Protein AF-A0A959T024-F1 (afdb_monomer_lite)

Radius of gyration: 17.6 Å; chains: 1; bounding box: 43×26×44 Å

Structure (mmCIF, N/CA/C/O backbone):
data_AF-A0A959T024-F1
#
_entry.id   AF-A0A959T024-F1
#
loop_
_atom_site.group_PDB
_atom_site.id
_atom_site.type_symbol
_atom_site.label_atom_id
_atom_site.label_alt_id
_atom_site.label_comp_id
_atom_site.label_asym_id
_atom_site.label_entity_id
_atom_site.label_seq_id
_atom_site.pdbx_PDB_ins_code
_atom_site.Cartn_x
_atom_site.Cartn_y
_atom_site.Cartn_z
_atom_site.occupancy
_atom_site.B_iso_or_equiv
_atom_site.auth_seq_id
_atom_site.auth_comp_id
_atom_site.auth_asym_id
_atom_site.auth_atom_id
_atom_site.pdbx_PDB_model_num
ATOM 1 N N . GLY A 1 1 ? 24.043 -8.367 4.352 1.00 69.12 1 GLY A N 1
ATOM 2 C CA . GLY A 1 1 ? 24.142 -7.526 3.148 1.00 69.12 1 GLY A CA 1
ATOM 3 C C . GLY A 1 1 ? 24.359 -6.109 3.605 1.00 69.12 1 GLY A C 1
ATOM 4 O O . GLY A 1 1 ? 23.562 -5.634 4.400 1.00 69.12 1 GLY A O 1
ATOM 5 N N . GLU A 1 2 ? 25.454 -5.485 3.190 1.00 83.25 2 GLU A N 1
ATOM 6 C CA . GLU A 1 2 ? 25.765 -4.099 3.548 1.00 83.25 2 GLU A CA 1
ATOM 7 C C . GLU A 1 2 ? 25.127 -3.134 2.548 1.00 83.25 2 GLU A C 1
ATOM 9 O O . GLU A 1 2 ? 25.026 -3.431 1.353 1.00 83.25 2 GLU A O 1
ATOM 14 N N . VAL A 1 3 ? 24.680 -1.978 3.037 1.00 84.75 3 VAL A N 1
ATOM 15 C CA . VAL A 1 3 ? 24.155 -0.915 2.178 1.00 84.75 3 VAL A CA 1
ATOM 16 C C . VAL A 1 3 ? 25.327 -0.288 1.428 1.00 84.75 3 VAL A C 1
ATOM 18 O O . VAL A 1 3 ? 26.236 0.259 2.045 1.00 84.75 3 VAL A O 1
ATOM 21 N N . ARG A 1 4 ? 25.306 -0.350 0.094 1.00 84.06 4 ARG A N 1
ATOM 22 C CA . ARG A 1 4 ? 26.292 0.339 -0.748 1.00 84.06 4 ARG A CA 1
ATOM 23 C C . ARG A 1 4 ? 25.922 1.813 -0.893 1.00 84.06 4 ARG A C 1
ATOM 25 O O . ARG A 1 4 ? 24.747 2.149 -1.072 1.00 84.06 4 ARG A O 1
ATOM 32 N N . THR A 1 5 ? 26.920 2.688 -0.829 1.00 87.62 5 THR A N 1
ATOM 33 C CA . THR A 1 5 ? 26.755 4.105 -1.154 1.00 87.62 5 THR A CA 1
ATOM 34 C C . THR A 1 5 ? 26.355 4.257 -2.622 1.00 87.62 5 THR A C 1
ATOM 36 O O . THR A 1 5 ? 26.781 3.494 -3.484 1.00 87.62 5 THR A O 1
ATOM 39 N N . ARG A 1 6 ? 25.477 5.222 -2.895 1.00 87.94 6 ARG A N 1
ATOM 40 C CA . ARG A 1 6 ? 25.053 5.598 -4.248 1.00 87.94 6 ARG A CA 1
ATOM 41 C C . ARG A 1 6 ? 25.707 6.944 -4.571 1.00 87.94 6 ARG A C 1
ATOM 43 O O . ARG A 1 6 ? 25.621 7.821 -3.708 1.00 87.94 6 ARG A O 1
ATOM 50 N N . PRO A 1 7 ? 26.306 7.147 -5.760 1.00 86.12 7 PRO A N 1
ATOM 51 C CA . PRO A 1 7 ? 26.431 6.221 -6.903 1.00 86.12 7 PRO A CA 1
ATOM 52 C C . PRO A 1 7 ? 27.519 5.123 -6.741 1.00 86.12 7 PRO A C 1
ATOM 54 O O . PRO A 1 7 ? 28.393 5.284 -5.890 1.00 86.12 7 PRO A O 1
ATOM 57 N N . PRO A 1 8 ? 27.493 4.043 -7.566 1.00 90.06 8 PRO A N 1
ATOM 58 C CA . PRO A 1 8 ? 26.551 3.792 -8.668 1.00 90.06 8 PRO A CA 1
ATOM 59 C C . PRO A 1 8 ? 25.160 3.356 -8.186 1.00 90.06 8 PRO A C 1
ATOM 61 O O . PRO A 1 8 ? 24.999 2.751 -7.126 1.00 90.06 8 PRO A O 1
ATOM 64 N N . TYR A 1 9 ? 24.124 3.690 -8.962 1.00 93.12 9 TYR A N 1
ATOM 65 C CA . TYR A 1 9 ? 22.775 3.175 -8.704 1.00 93.12 9 TYR A CA 1
ATOM 66 C C . TYR A 1 9 ? 22.667 1.716 -9.180 1.00 93.12 9 TYR A C 1
ATOM 68 O O . TYR A 1 9 ? 23.314 1.360 -10.166 1.00 93.12 9 TYR A O 1
ATOM 76 N N . PRO A 1 10 ? 21.810 0.873 -8.565 1.00 92.94 10 PRO A N 1
ATOM 77 C CA . PRO A 1 10 ? 21.652 -0.527 -8.977 1.00 92.94 10 PRO A CA 1
ATOM 78 C C . PRO A 1 10 ? 21.296 -0.709 -10.458 1.00 92.94 10 PRO A C 1
ATOM 80 O O . PRO A 1 10 ? 21.685 -1.700 -11.070 1.00 92.94 10 PRO A O 1
ATOM 83 N N . THR A 1 11 ? 20.600 0.267 -11.049 1.00 94.75 11 THR A N 1
ATOM 84 C CA . THR A 1 11 ? 20.244 0.291 -12.474 1.00 94.75 11 THR A CA 1
ATOM 85 C C . THR A 1 11 ? 21.454 0.401 -13.401 1.00 94.75 11 THR A C 1
ATOM 87 O O . THR A 1 11 ? 21.345 0.037 -14.565 1.00 94.75 11 THR A O 1
ATOM 90 N N . GLN A 1 12 ? 22.597 0.869 -12.897 1.00 94.81 12 GLN A N 1
ATOM 91 C CA . GLN A 1 12 ? 23.877 0.907 -13.605 1.00 94.81 12 GLN A CA 1
ATOM 92 C C . GLN A 1 12 ? 24.724 -0.311 -13.222 1.00 94.81 12 GLN A C 1
ATOM 94 O O . GLN A 1 12 ? 25.099 -1.100 -14.083 1.00 94.81 12 GLN A O 1
ATOM 99 N N . GLU A 1 13 ? 24.957 -0.504 -11.921 1.00 94.25 13 GLU A N 1
ATOM 100 C CA . GLU A 1 13 ? 25.756 -1.606 -11.380 1.00 94.25 13 GLU A CA 1
ATOM 101 C C . GLU A 1 13 ? 25.135 -2.126 -10.078 1.00 94.25 13 GLU A C 1
ATOM 103 O O . GLU A 1 13 ? 25.319 -1.570 -8.993 1.00 94.25 13 GLU A O 1
ATOM 108 N N . GLY A 1 14 ? 24.369 -3.209 -10.188 1.00 94.06 14 GLY A N 1
ATOM 109 C CA . GLY A 1 14 ? 23.685 -3.861 -9.078 1.00 94.06 14 GLY A CA 1
ATOM 110 C C . GLY A 1 14 ? 24.233 -5.259 -8.800 1.00 94.06 14 GLY A C 1
ATOM 111 O O . GLY A 1 14 ? 25.389 -5.437 -8.399 1.00 94.06 14 GLY A O 1
ATOM 112 N N . LEU A 1 15 ? 23.380 -6.268 -8.976 1.00 94.06 15 LEU A N 1
ATOM 113 C CA . LEU A 1 15 ? 23.719 -7.665 -8.730 1.00 94.06 15 LEU A CA 1
ATOM 114 C C . LEU A 1 15 ? 24.831 -8.113 -9.690 1.00 94.06 15 LEU A C 1
ATOM 116 O O . LEU A 1 15 ? 24.741 -7.899 -10.895 1.00 94.06 15 LEU A O 1
ATOM 120 N N . PHE A 1 16 ? 25.896 -8.710 -9.149 1.00 95.00 16 PHE A N 1
ATOM 121 C CA . PHE A 1 16 ? 27.074 -9.152 -9.915 1.00 95.00 16 PHE A CA 1
ATOM 122 C C . PHE A 1 16 ? 27.695 -8.065 -10.813 1.00 95.00 16 PHE A C 1
ATOM 124 O O . PHE A 1 16 ? 28.234 -8.375 -11.874 1.00 95.00 16 PHE A O 1
ATOM 131 N N . LEU A 1 17 ? 27.615 -6.795 -10.387 1.00 94.00 17 LEU A N 1
ATOM 132 C CA . LEU A 1 17 ? 28.076 -5.630 -11.158 1.00 94.00 17 LEU A CA 1
ATOM 133 C C . LEU A 1 17 ? 27.370 -5.499 -12.520 1.00 94.00 17 LEU A C 1
ATOM 135 O O . LEU A 1 17 ? 27.938 -4.995 -13.486 1.00 94.00 17 LEU A O 1
ATOM 139 N N . LYS A 1 18 ? 26.126 -5.982 -12.617 1.00 96.75 18 LYS A N 1
ATOM 140 C CA . LYS A 1 18 ? 25.276 -5.846 -13.803 1.00 96.75 18 LYS A CA 1
ATOM 141 C C . LYS A 1 18 ? 24.119 -4.881 -13.541 1.00 96.75 18 LYS A C 1
ATOM 143 O O . LYS A 1 18 ? 23.630 -4.822 -12.406 1.00 96.75 18 LYS A O 1
ATOM 148 N N . PRO A 1 19 ? 23.637 -4.165 -14.572 1.00 97.25 19 PRO A N 1
ATOM 149 C CA . PRO A 1 19 ? 22.409 -3.382 -14.492 1.00 97.25 19 PRO A CA 1
ATOM 150 C C . PRO A 1 19 ? 21.268 -4.202 -13.885 1.00 97.25 19 PRO A C 1
ATOM 152 O O . PRO A 1 19 ? 20.936 -5.277 -14.380 1.00 97.25 19 PRO A O 1
ATOM 155 N N . THR A 1 20 ? 20.695 -3.723 -12.783 1.00 96.31 20 THR A N 1
ATOM 156 C CA . THR A 1 20 ? 19.664 -4.438 -12.022 1.00 96.31 20 THR A CA 1
ATOM 157 C C . THR A 1 20 ? 18.561 -3.480 -11.591 1.00 96.31 20 THR A C 1
ATOM 159 O O . THR A 1 20 ? 18.807 -2.496 -10.894 1.00 96.31 20 THR A O 1
ATOM 162 N N . VAL A 1 21 ? 17.318 -3.796 -11.949 1.00 95.88 21 VAL A N 1
ATOM 163 C CA . VAL A 1 21 ? 16.141 -3.068 -11.462 1.00 95.88 21 VAL A CA 1
ATOM 164 C C . VAL A 1 21 ? 15.541 -3.842 -10.293 1.00 95.88 21 VAL A C 1
ATOM 166 O O . VAL A 1 21 ? 15.147 -4.996 -10.443 1.00 95.88 21 VAL A O 1
ATOM 169 N N . VAL A 1 22 ? 15.474 -3.207 -9.124 1.00 94.88 22 VAL A N 1
ATOM 170 C CA . VAL A 1 22 ? 14.866 -3.790 -7.922 1.00 94.88 22 VAL A CA 1
ATOM 171 C C . VAL A 1 22 ? 13.472 -3.203 -7.757 1.00 94.88 22 VAL A C 1
ATOM 173 O O . VAL A 1 22 ? 13.324 -1.987 -7.676 1.00 94.88 22 VAL A O 1
ATOM 176 N N . ASN A 1 23 ? 12.461 -4.064 -7.684 1.00 96.56 23 ASN A N 1
ATOM 177 C CA . ASN A 1 23 ? 11.070 -3.674 -7.476 1.00 96.56 23 ASN A CA 1
ATOM 178 C C . ASN A 1 23 ? 10.464 -4.474 -6.321 1.00 96.56 23 ASN A C 1
ATOM 180 O O . ASN A 1 23 ? 10.891 -5.596 -6.044 1.00 96.56 23 ASN A O 1
ATOM 184 N N . ASN A 1 24 ? 9.453 -3.905 -5.662 1.00 95.56 24 ASN A N 1
ATOM 185 C CA . ASN A 1 24 ? 8.633 -4.654 -4.715 1.00 95.56 24 ASN A CA 1
ATOM 186 C C . ASN A 1 24 ? 7.786 -5.699 -5.466 1.00 95.56 24 ASN A C 1
ATOM 188 O O . ASN A 1 24 ? 7.399 -5.484 -6.617 1.00 95.56 24 ASN A O 1
ATOM 192 N N . VAL A 1 25 ? 7.485 -6.817 -4.804 1.00 97.12 25 VAL A N 1
ATOM 193 C CA . VAL A 1 25 ? 6.640 -7.886 -5.353 1.00 97.12 25 VAL A CA 1
ATOM 194 C C . VAL A 1 25 ? 5.248 -7.371 -5.716 1.00 97.12 25 VAL A C 1
ATOM 196 O O . VAL A 1 25 ? 4.770 -7.698 -6.794 1.00 97.12 25 VAL A O 1
ATOM 199 N N . GLU A 1 26 ? 4.637 -6.529 -4.877 1.00 96.25 26 GLU A N 1
ATOM 200 C CA . GLU A 1 26 ? 3.337 -5.898 -5.149 1.00 96.25 26 GLU A CA 1
ATOM 201 C C . GLU A 1 26 ? 3.369 -5.157 -6.494 1.00 96.25 26 GLU A C 1
ATOM 203 O O . GLU A 1 26 ? 2.539 -5.404 -7.361 1.00 96.25 26 GLU A O 1
ATOM 208 N N . THR A 1 27 ? 4.403 -4.338 -6.724 1.00 95.50 27 THR A N 1
ATOM 209 C CA . THR A 1 27 ? 4.580 -3.604 -7.983 1.00 95.50 27 THR A CA 1
ATOM 210 C C . THR A 1 27 ? 4.701 -4.537 -9.185 1.00 95.50 27 THR A C 1
ATOM 212 O O . THR A 1 27 ? 4.058 -4.300 -10.203 1.00 95.50 27 THR A O 1
ATOM 215 N N . LEU A 1 28 ? 5.516 -5.593 -9.089 1.00 97.00 28 LEU A N 1
ATOM 216 C CA . LEU A 1 28 ? 5.710 -6.534 -10.196 1.00 97.00 28 LEU A CA 1
ATOM 217 C C . LEU A 1 28 ? 4.460 -7.376 -10.472 1.00 97.00 28 LEU A C 1
ATOM 219 O O . LEU A 1 28 ? 4.149 -7.625 -11.635 1.00 97.00 28 LEU A O 1
ATOM 223 N N . ALA A 1 29 ? 3.731 -7.783 -9.432 1.00 96.56 29 ALA A N 1
ATOM 224 C CA . ALA A 1 29 ? 2.500 -8.555 -9.568 1.00 96.56 29 ALA A CA 1
ATOM 225 C C . ALA A 1 29 ? 1.418 -7.765 -10.325 1.00 96.56 29 ALA A C 1
ATOM 227 O O . ALA A 1 29 ? 0.740 -8.317 -11.192 1.00 96.56 29 ALA A O 1
ATOM 228 N N . THR A 1 30 ? 1.321 -6.456 -10.083 1.00 96.81 30 THR A N 1
ATOM 229 C CA . THR A 1 30 ? 0.401 -5.559 -10.796 1.00 96.81 30 THR A CA 1
ATOM 230 C C . THR A 1 30 ? 0.703 -5.447 -12.298 1.00 96.81 30 THR A C 1
ATOM 232 O O . THR A 1 30 ? -0.218 -5.239 -13.091 1.00 96.81 30 THR A O 1
ATOM 235 N N . VAL A 1 31 ? 1.963 -5.614 -12.729 1.00 96.94 31 VAL A N 1
ATOM 236 C CA . VAL A 1 31 ? 2.364 -5.428 -14.141 1.00 96.94 31 VAL A CA 1
ATOM 237 C C . VAL A 1 31 ? 1.565 -6.325 -15.079 1.00 96.94 31 VAL A C 1
ATOM 239 O O . VAL A 1 31 ? 1.125 -5.861 -16.128 1.00 96.94 31 VAL A O 1
ATOM 242 N N . HIS A 1 32 ? 1.339 -7.586 -14.706 1.00 97.06 32 HIS A N 1
ATOM 243 C CA . HIS A 1 32 ? 0.588 -8.517 -15.546 1.00 97.06 32 HIS A CA 1
ATOM 244 C C . HIS A 1 32 ? -0.829 -8.004 -15.834 1.00 97.06 32 HIS A C 1
ATOM 246 O O . HIS A 1 32 ? -1.248 -7.949 -16.990 1.00 97.06 32 HIS A O 1
ATOM 252 N N . TRP A 1 33 ? -1.531 -7.554 -14.792 1.00 97.31 33 TRP A N 1
ATOM 253 C CA . TRP A 1 33 ? -2.880 -7.012 -14.921 1.00 97.31 33 TRP A CA 1
ATOM 254 C C . TRP A 1 33 ? -2.893 -5.749 -15.789 1.00 97.31 33 TRP A C 1
ATOM 256 O O . TRP A 1 33 ? -3.727 -5.625 -16.684 1.00 97.31 33 TRP A O 1
ATOM 266 N N . VAL A 1 34 ? -1.931 -4.844 -15.580 1.00 97.88 34 VAL A N 1
ATOM 267 C CA . VAL A 1 34 ? -1.796 -3.597 -16.353 1.00 97.88 34 VAL A CA 1
ATOM 268 C C . VAL A 1 34 ? -1.511 -3.865 -17.830 1.00 97.88 34 VAL A C 1
ATOM 270 O O . VAL A 1 34 ? -2.071 -3.188 -18.687 1.00 97.88 34 VAL A O 1
ATOM 273 N N . VAL A 1 35 ? -0.666 -4.847 -18.149 1.00 97.94 35 VAL A N 1
ATOM 274 C CA . VAL A 1 35 ? -0.361 -5.222 -19.539 1.00 97.94 35 VAL A CA 1
ATOM 275 C C . VAL A 1 35 ? -1.590 -5.812 -20.230 1.00 97.94 35 VAL A C 1
ATOM 277 O O . VAL A 1 35 ? -1.823 -5.521 -21.400 1.00 97.94 35 VAL A O 1
ATOM 280 N N . GLN A 1 36 ? -2.398 -6.600 -19.516 1.00 98.31 36 GLN A N 1
ATOM 281 C CA . GLN A 1 36 ? -3.603 -7.219 -20.074 1.00 98.31 36 GLN A CA 1
ATOM 282 C C . GLN A 1 36 ? -4.767 -6.241 -20.268 1.00 98.31 36 GLN A C 1
ATOM 284 O O . GLN A 1 36 ? -5.468 -6.323 -21.273 1.00 98.31 36 GLN A O 1
ATOM 289 N N . HIS A 1 37 ? -4.982 -5.326 -19.321 1.00 97.75 37 HIS A N 1
ATOM 290 C CA . HIS A 1 37 ? -6.169 -4.458 -19.288 1.00 97.75 37 HIS A CA 1
ATOM 291 C C . HIS A 1 37 ? -5.871 -3.006 -19.695 1.00 97.75 37 HIS A C 1
ATOM 293 O O . HIS A 1 37 ? -6.785 -2.202 -19.880 1.00 97.75 37 HIS A O 1
ATOM 299 N N . GLY A 1 38 ? -4.592 -2.666 -19.860 1.00 97.81 38 GLY A N 1
ATOM 300 C CA . GLY A 1 38 ? -4.112 -1.338 -20.213 1.00 97.81 38 GLY A CA 1
ATOM 301 C C . GLY A 1 38 ? -3.911 -0.421 -19.003 1.00 97.81 38 GLY A C 1
ATOM 302 O O . GLY A 1 38 ? -4.707 -0.378 -18.064 1.00 97.81 38 GLY A O 1
ATOM 303 N N . GLY A 1 39 ? -2.861 0.40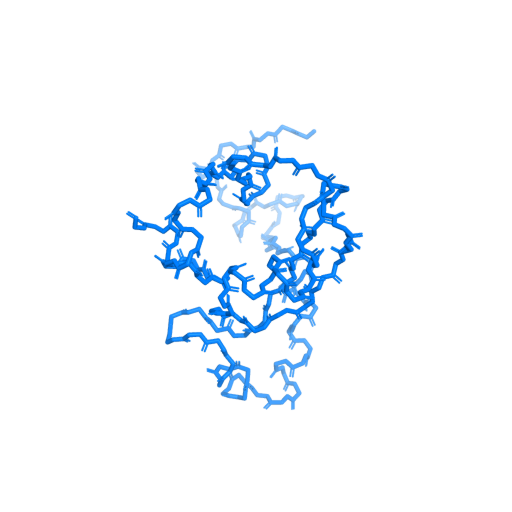4 -19.063 1.00 97.00 39 GLY A N 1
ATOM 304 C CA . GLY A 1 39 ? -2.543 1.373 -18.005 1.00 97.00 39 GLY A CA 1
ATOM 305 C C . GLY A 1 39 ? -3.653 2.393 -17.749 1.00 97.00 39 GLY A C 1
ATOM 306 O O . GLY A 1 39 ? -3.872 2.779 -16.605 1.00 97.00 39 GLY A O 1
ATOM 307 N N . ALA A 1 40 ? -4.415 2.770 -18.780 1.00 97.25 40 ALA A N 1
ATOM 308 C CA . ALA A 1 40 ? -5.561 3.665 -18.631 1.00 97.25 40 ALA A CA 1
ATOM 309 C C . ALA A 1 40 ? -6.686 3.053 -17.780 1.00 97.25 40 ALA A C 1
ATOM 311 O O . ALA A 1 40 ? -7.375 3.792 -17.087 1.00 97.25 40 ALA A O 1
ATOM 312 N N . ALA A 1 41 ? -6.873 1.728 -17.808 1.00 97.06 41 ALA A N 1
ATOM 313 C CA . ALA A 1 41 ? -7.848 1.061 -16.948 1.00 97.06 41 ALA A CA 1
ATOM 314 C C . ALA A 1 41 ? -7.383 1.071 -15.488 1.00 97.06 41 ALA A C 1
ATOM 316 O O . ALA A 1 41 ? -8.158 1.435 -14.610 1.00 97.06 41 ALA A O 1
ATOM 317 N N . TYR A 1 42 ? -6.105 0.770 -15.239 1.00 96.62 42 TYR A N 1
ATOM 318 C CA . TYR A 1 42 ? -5.538 0.810 -13.888 1.00 96.62 42 TYR A CA 1
ATOM 319 C C . TYR A 1 42 ? -5.526 2.231 -13.303 1.00 96.62 42 TYR A C 1
ATOM 321 O O . TYR A 1 42 ? -5.797 2.427 -12.125 1.00 96.62 42 TYR A O 1
ATOM 329 N N . ALA A 1 43 ? -5.280 3.244 -14.139 1.00 96.00 43 ALA A N 1
ATOM 330 C CA . ALA A 1 43 ? -5.250 4.651 -13.738 1.00 96.00 43 ALA A CA 1
ATOM 331 C C . ALA A 1 43 ? -6.631 5.273 -13.449 1.00 96.00 43 ALA A C 1
ATOM 333 O O . ALA A 1 43 ? -6.686 6.416 -12.983 1.00 96.00 43 ALA A O 1
ATOM 334 N N . LYS A 1 44 ? -7.729 4.554 -13.734 1.00 96.62 44 LYS A N 1
ATOM 335 C CA . LYS A 1 44 ? -9.078 4.936 -13.281 1.00 96.62 44 LYS A CA 1
ATOM 336 C C . LYS A 1 44 ? -9.282 4.668 -11.795 1.00 96.62 44 LYS A C 1
ATOM 338 O O . LYS A 1 44 ? -10.133 5.317 -11.205 1.00 96.62 44 LYS A O 1
ATOM 343 N N . LEU A 1 45 ? -8.519 3.732 -11.234 1.00 96.19 45 LEU A N 1
ATOM 344 C CA . LEU A 1 45 ? -8.495 3.465 -9.806 1.00 96.19 45 LEU A CA 1
ATOM 345 C C . LEU A 1 45 ? -7.574 4.470 -9.118 1.00 96.19 45 LEU A C 1
ATOM 347 O O . LEU A 1 45 ? -6.512 4.826 -9.649 1.00 96.19 45 LEU A O 1
ATOM 351 N N . GLY A 1 46 ? -7.938 4.860 -7.908 1.00 94.88 46 GLY A N 1
ATOM 352 C CA . GLY A 1 46 ? -7.121 5.688 -7.046 1.00 94.88 46 GLY A CA 1
ATOM 353 C C . GLY A 1 46 ? -7.481 7.172 -7.089 1.00 94.88 46 GLY A C 1
ATOM 354 O O . GLY A 1 46 ? -8.516 7.595 -7.601 1.00 94.88 46 GLY A O 1
ATOM 355 N N . THR A 1 47 ? -6.573 8.001 -6.585 1.00 93.69 47 THR A N 1
ATOM 356 C CA . THR A 1 47 ? -6.696 9.462 -6.634 1.00 93.69 47 THR A CA 1
ATOM 357 C C . THR A 1 47 ? -6.139 10.022 -7.945 1.00 93.69 47 THR A C 1
ATOM 359 O O . THR A 1 47 ? -5.661 9.299 -8.820 1.00 93.69 47 THR A O 1
ATOM 362 N N . GLU A 1 48 ? -6.168 11.344 -8.123 1.00 91.69 48 GLU A N 1
ATOM 363 C CA . GLU A 1 48 ? -5.531 11.990 -9.277 1.00 91.69 48 GLU A CA 1
ATOM 364 C C . GLU A 1 48 ? -4.029 11.668 -9.364 1.00 91.69 48 GLU A C 1
ATOM 366 O O . GLU A 1 48 ? -3.518 11.417 -10.456 1.00 91.69 48 GLU A O 1
ATOM 371 N N . ARG A 1 49 ? -3.343 11.617 -8.216 1.00 90.75 49 ARG A N 1
ATOM 372 C CA . ARG A 1 49 ? -1.884 11.480 -8.136 1.00 90.75 49 ARG A CA 1
ATOM 373 C C . ARG A 1 49 ? -1.406 10.077 -7.743 1.00 90.75 49 ARG A C 1
ATOM 375 O O . ARG A 1 49 ? -0.372 9.646 -8.249 1.00 90.75 49 ARG A O 1
ATOM 382 N N . THR A 1 50 ? -2.174 9.339 -6.939 1.00 93.31 50 THR A N 1
ATOM 383 C CA . THR A 1 50 ? -1.866 7.953 -6.558 1.00 93.31 50 THR A CA 1
ATOM 384 C C . THR A 1 50 ? -2.843 6.998 -7.240 1.00 93.31 50 THR A C 1
ATOM 386 O O . THR A 1 50 ? -3.998 6.896 -6.838 1.00 93.31 50 THR A O 1
ATOM 389 N N . LYS A 1 51 ? -2.376 6.292 -8.277 1.00 95.44 51 LYS A N 1
ATOM 390 C CA . LYS A 1 51 ? -3.186 5.375 -9.097 1.00 95.44 51 LYS A CA 1
ATOM 391 C C . LYS A 1 51 ? -3.182 3.941 -8.577 1.00 95.44 51 LYS A C 1
ATOM 393 O O . LYS A 1 51 ? -2.184 3.491 -8.016 1.00 95.44 51 LYS A O 1
ATOM 398 N N . GLY A 1 52 ? -4.246 3.204 -8.880 1.00 95.94 52 GLY A N 1
ATOM 399 C CA . GLY A 1 52 ? -4.332 1.768 -8.634 1.00 95.94 52 GLY A CA 1
ATOM 400 C C . GLY A 1 52 ? -4.825 1.397 -7.241 1.00 95.94 52 GLY A C 1
ATOM 401 O O . GLY A 1 52 ? -5.443 2.200 -6.543 1.00 95.94 52 GLY A O 1
ATOM 402 N N . THR A 1 53 ? -4.525 0.164 -6.849 1.00 97.00 53 THR A N 1
ATOM 403 C CA . THR A 1 53 ? -4.823 -0.391 -5.528 1.00 97.00 53 THR A CA 1
ATOM 404 C C . THR A 1 53 ? -3.562 -0.506 -4.677 1.00 97.00 53 THR A C 1
ATOM 406 O O . THR A 1 53 ? -2.430 -0.392 -5.164 1.00 97.00 53 THR A O 1
ATOM 409 N N . LYS A 1 54 ? -3.768 -0.706 -3.375 1.00 95.62 54 LYS A N 1
ATOM 410 C CA . LYS A 1 54 ? -2.714 -0.909 -2.392 1.00 95.62 54 LYS A CA 1
ATOM 411 C C . LYS A 1 54 ? -3.094 -2.006 -1.412 1.00 95.62 54 LYS A C 1
ATOM 413 O O . LYS A 1 54 ? -4.234 -2.084 -0.955 1.00 95.62 54 LYS A O 1
ATOM 418 N N . LEU A 1 55 ? -2.109 -2.811 -1.037 1.00 96.75 55 LEU A N 1
ATOM 419 C CA . LEU A 1 55 ? -2.223 -3.759 0.058 1.00 96.75 55 LEU A CA 1
ATOM 420 C C . LEU A 1 55 ? -1.990 -3.066 1.408 1.00 96.75 55 LEU A C 1
ATOM 422 O O . LEU A 1 55 ? -0.950 -2.445 1.642 1.00 96.75 55 LEU A O 1
ATOM 426 N N . VAL A 1 56 ? -2.953 -3.209 2.319 1.00 96.44 56 VAL A N 1
ATOM 427 C CA . VAL A 1 56 ? -2.915 -2.694 3.691 1.00 96.44 56 VAL A CA 1
ATOM 428 C C . VAL A 1 56 ? -2.903 -3.860 4.676 1.00 96.44 56 VAL A C 1
ATOM 430 O O . VAL A 1 56 ? -3.824 -4.676 4.719 1.00 96.44 56 VAL A O 1
ATOM 433 N N . CYS A 1 57 ? -1.853 -3.922 5.495 1.00 96.88 57 CYS A N 1
ATOM 434 C CA . CYS A 1 57 ? -1.700 -4.915 6.554 1.00 96.88 57 CYS A CA 1
ATOM 435 C C . CYS A 1 57 ? -2.199 -4.346 7.887 1.00 96.88 57 CYS A C 1
ATOM 437 O O . CYS A 1 57 ? -1.606 -3.405 8.415 1.00 96.88 57 CYS A O 1
ATOM 439 N N . LEU A 1 58 ? -3.244 -4.944 8.454 1.00 97.31 58 LEU A N 1
ATOM 440 C CA . LEU A 1 58 ? -3.751 -4.629 9.788 1.00 97.31 58 LEU A CA 1
ATOM 441 C C . LEU A 1 58 ? -3.204 -5.634 10.802 1.00 97.31 58 LEU A C 1
ATOM 443 O O . LEU A 1 58 ? -3.380 -6.847 10.650 1.00 97.31 58 LEU A O 1
ATOM 447 N N . ASP A 1 59 ? -2.540 -5.125 11.838 1.00 95.62 59 ASP A N 1
ATOM 448 C CA . ASP A 1 59 ? -1.935 -5.946 12.882 1.00 95.62 59 ASP A CA 1
ATOM 449 C C . ASP A 1 59 ? -2.959 -6.458 13.910 1.00 95.62 59 ASP A C 1
ATOM 451 O O . ASP A 1 59 ? -4.162 -6.195 13.846 1.00 95.62 59 ASP A O 1
ATOM 455 N N . SER A 1 60 ? -2.467 -7.194 14.905 1.00 96.44 60 SER A N 1
ATOM 456 C CA . SER A 1 60 ? -3.298 -7.831 15.924 1.00 96.44 60 SER A CA 1
ATOM 457 C C . SER A 1 60 ? -4.048 -6.862 16.847 1.00 96.44 60 SER A C 1
ATOM 459 O O . SER A 1 60 ? -4.907 -7.336 17.599 1.00 96.44 60 SER A O 1
ATOM 461 N N . ALA A 1 61 ? -3.776 -5.551 16.804 1.00 96.31 61 ALA A N 1
ATOM 462 C CA . ALA A 1 61 ? -4.500 -4.553 17.589 1.00 96.31 61 ALA A CA 1
ATOM 463 C C . ALA A 1 61 ? -5.926 -4.311 17.070 1.00 96.31 61 ALA A C 1
ATOM 465 O O . ALA A 1 61 ? -6.780 -3.870 17.844 1.00 96.31 61 ALA A O 1
ATOM 466 N N . PHE A 1 62 ? -6.196 -4.627 15.802 1.00 98.19 62 PHE A N 1
ATOM 467 C CA . PHE A 1 62 ? -7.528 -4.564 15.205 1.00 98.19 62 PHE A CA 1
ATOM 468 C C . PHE A 1 62 ? -8.403 -5.747 15.625 1.00 98.19 62 PHE A C 1
ATOM 470 O O . PHE A 1 62 ? -7.898 -6.834 15.931 1.00 98.19 62 PHE A O 1
ATOM 477 N N . ASN A 1 63 ? -9.724 -5.550 15.622 1.00 98.50 63 ASN A N 1
ATOM 478 C CA . ASN A 1 63 ? -10.692 -6.621 15.873 1.00 98.50 63 ASN A CA 1
ATOM 479 C C . ASN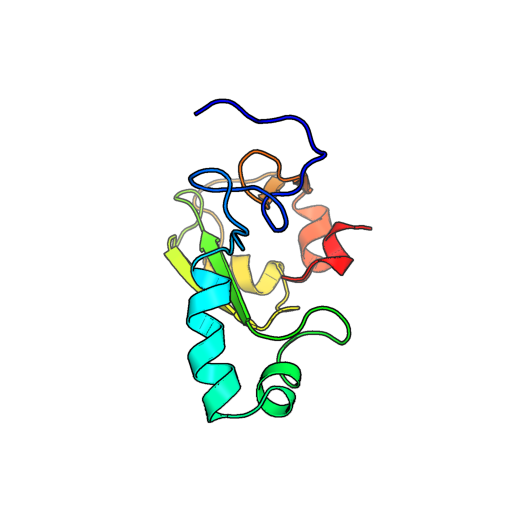 A 1 63 ? -10.655 -7.674 14.758 1.00 98.50 63 ASN A C 1
ATOM 481 O O . ASN A 1 63 ? -10.683 -8.869 15.054 1.00 98.50 63 ASN A O 1
ATOM 485 N N . ARG A 1 64 ? -10.469 -7.238 13.505 1.00 98.38 64 ARG A N 1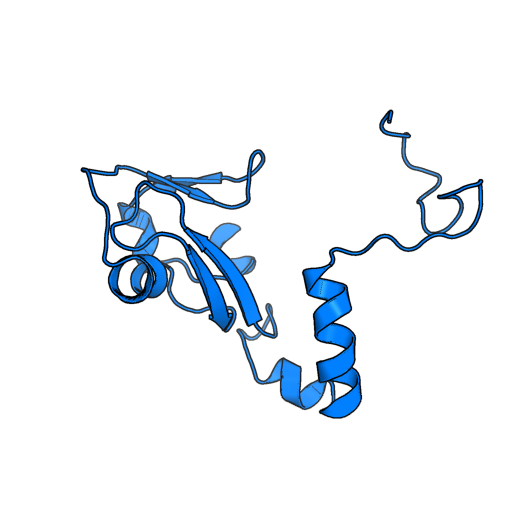
ATOM 486 C CA . ARG A 1 64 ? -10.292 -8.099 12.332 1.00 98.38 64 ARG A CA 1
ATOM 487 C C . ARG A 1 64 ? -8.937 -7.846 11.638 1.00 98.38 64 ARG A C 1
ATOM 489 O O . ARG A 1 64 ? -8.893 -7.161 10.612 1.00 98.38 64 ARG A O 1
ATOM 496 N N . PRO A 1 65 ? -7.822 -8.373 12.187 1.00 98.00 65 PRO A N 1
ATOM 497 C CA . PRO A 1 65 ? -6.499 -8.256 11.567 1.00 98.00 65 PRO A CA 1
ATOM 498 C C . PRO A 1 65 ? -6.463 -8.968 10.210 1.00 98.00 65 PRO A C 1
ATOM 500 O O . PRO A 1 65 ? -7.225 -9.910 9.985 1.00 98.00 65 PRO A O 1
ATOM 503 N N . GLY A 1 66 ? -5.555 -8.566 9.324 1.00 97.62 66 GLY A N 1
ATOM 504 C CA . GLY A 1 66 ? -5.427 -9.208 8.018 1.00 97.62 66 GLY A CA 1
ATOM 505 C C . GLY A 1 66 ? -4.737 -8.356 6.963 1.00 97.62 66 GLY A C 1
ATOM 506 O O . GLY A 1 66 ? -4.268 -7.253 7.236 1.00 97.62 66 GLY A O 1
ATOM 507 N N . LEU A 1 67 ? -4.684 -8.902 5.751 1.00 97.62 67 LEU A N 1
ATOM 508 C CA . LEU A 1 67 ? -4.222 -8.215 4.553 1.00 97.62 67 LEU A CA 1
ATOM 509 C C . LEU A 1 67 ? -5.441 -7.860 3.705 1.00 97.62 67 LEU A C 1
ATOM 511 O O . LEU A 1 67 ? -6.200 -8.752 3.328 1.00 97.62 67 LEU A O 1
ATOM 515 N N . TYR A 1 68 ? -5.609 -6.579 3.403 1.00 98.06 68 TYR A N 1
ATOM 516 C CA . TYR A 1 68 ? -6.716 -6.079 2.598 1.00 98.06 68 TYR A CA 1
ATOM 517 C C . TYR A 1 68 ? -6.173 -5.360 1.371 1.00 98.06 68 TYR A C 1
ATOM 519 O O . TYR A 1 68 ? -5.255 -4.552 1.489 1.00 98.06 68 TYR A O 1
ATOM 527 N N . GLU A 1 69 ? -6.746 -5.636 0.206 1.00 97.62 69 GLU A N 1
ATOM 528 C CA . GLU A 1 69 ? -6.542 -4.807 -0.977 1.00 97.62 69 GLU A CA 1
ATOM 529 C C . GLU A 1 69 ? -7.602 -3.708 -0.990 1.00 97.62 69 GLU A C 1
ATOM 531 O O . GLU A 1 69 ? -8.795 -3.986 -0.865 1.00 97.62 69 GLU A O 1
ATOM 536 N N . VAL A 1 70 ? -7.159 -2.460 -1.109 1.00 97.62 70 VAL A N 1
ATOM 537 C CA . VAL A 1 70 ? -8.035 -1.290 -1.182 1.00 97.62 70 VAL A CA 1
ATOM 538 C C . VAL A 1 70 ? -7.644 -0.424 -2.364 1.00 97.62 70 VAL A C 1
ATOM 540 O O . VAL A 1 70 ? -6.487 -0.403 -2.783 1.00 97.62 70 VAL A O 1
ATOM 543 N N . GLU A 1 71 ? -8.600 0.321 -2.899 1.00 97.38 71 GLU A N 1
ATOM 544 C CA . GLU A 1 71 ? -8.296 1.352 -3.882 1.00 97.38 71 GLU A CA 1
ATOM 545 C C . GLU A 1 71 ? -7.495 2.484 -3.219 1.00 97.38 71 GLU A C 1
ATOM 547 O O . GLU A 1 71 ? -7.772 2.870 -2.078 1.00 97.38 71 GLU A O 1
ATOM 552 N N . CYS A 1 72 ? -6.486 3.025 -3.903 1.00 96.75 72 CYS A N 1
ATOM 553 C CA . CYS A 1 72 ? -5.751 4.169 -3.372 1.00 96.75 72 CYS A CA 1
ATOM 554 C C . CYS A 1 72 ? -6.701 5.358 -3.116 1.00 96.75 72 CYS A C 1
ATOM 556 O O . CYS A 1 72 ? -7.642 5.604 -3.860 1.00 96.75 72 CYS A O 1
ATOM 558 N N . GLY A 1 73 ? -6.478 6.108 -2.044 1.00 96.19 73 GLY A N 1
ATOM 559 C CA . GLY A 1 73 ? -7.384 7.168 -1.596 1.00 96.19 73 GLY A CA 1
ATOM 560 C C . GLY A 1 73 ? -8.585 6.691 -0.776 1.00 96.19 73 GLY A C 1
ATOM 561 O O . GLY A 1 73 ? -9.312 7.537 -0.261 1.00 96.19 73 GLY A O 1
ATOM 562 N N . THR A 1 74 ? -8.779 5.376 -0.583 1.00 97.62 74 THR A N 1
ATOM 563 C CA . THR A 1 74 ? -9.778 4.853 0.372 1.00 97.62 74 THR A CA 1
ATOM 564 C C . THR A 1 74 ? -9.582 5.524 1.739 1.00 97.62 74 THR A C 1
ATOM 566 O O . THR A 1 74 ? -8.449 5.521 2.231 1.00 97.62 74 THR A O 1
ATOM 569 N N . PRO A 1 75 ? -10.621 6.100 2.375 1.00 97.38 75 PRO A N 1
ATOM 570 C CA . PRO A 1 75 ? -10.481 6.769 3.665 1.00 97.38 75 PRO A CA 1
ATOM 571 C C . PRO A 1 75 ? -9.861 5.864 4.733 1.00 97.38 75 PRO A C 1
ATOM 573 O O . PRO A 1 75 ? -10.236 4.700 4.884 1.00 97.38 75 PRO A O 1
ATOM 576 N N . LEU A 1 76 ? -8.932 6.400 5.527 1.00 96.62 76 LEU A N 1
ATOM 577 C CA . LEU A 1 76 ? -8.294 5.631 6.594 1.00 96.62 76 LEU A CA 1
ATOM 578 C C . LEU A 1 76 ? -9.309 5.212 7.674 1.00 96.62 76 LEU A C 1
ATOM 580 O O . LEU A 1 76 ? -9.182 4.125 8.234 1.00 96.62 76 LEU A O 1
ATOM 584 N N . SER A 1 77 ? -10.336 6.029 7.928 1.00 97.00 77 SER A N 1
ATOM 585 C CA . SER A 1 77 ? -11.464 5.676 8.803 1.00 97.00 77 SER A CA 1
ATOM 586 C C . SER A 1 77 ? -12.211 4.445 8.295 1.00 97.00 77 SER A C 1
ATOM 588 O O . SER A 1 77 ? -12.422 3.512 9.060 1.00 97.00 77 SER A O 1
ATOM 590 N N . GLN A 1 78 ? -12.498 4.369 6.993 1.00 98.00 78 GLN A N 1
ATOM 591 C CA . GLN A 1 78 ? -13.121 3.193 6.380 1.00 98.00 78 GLN A CA 1
ATOM 592 C C . GLN A 1 78 ? -12.275 1.929 6.590 1.00 98.00 78 GLN A C 1
ATOM 594 O O . GLN A 1 78 ? -12.789 0.877 6.973 1.00 98.00 78 GLN A O 1
ATOM 599 N N . VAL A 1 79 ? -10.956 2.026 6.402 1.00 97.81 79 VAL A N 1
ATOM 600 C CA . VAL A 1 79 ? -10.048 0.902 6.669 1.00 97.81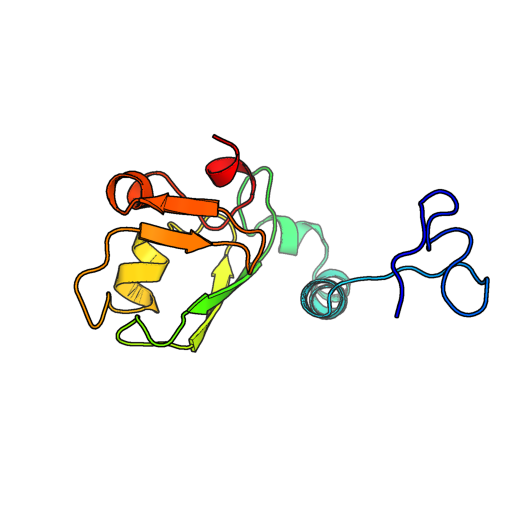 79 VAL A CA 1
ATOM 601 C C . VAL A 1 79 ? -10.114 0.460 8.134 1.00 97.81 79 VAL A C 1
ATOM 603 O O . VAL A 1 79 ? -10.103 -0.735 8.420 1.00 97.81 79 VAL A O 1
ATOM 606 N N . ILE A 1 80 ? -10.197 1.395 9.077 1.00 97.62 80 ILE A N 1
ATOM 607 C CA . ILE A 1 80 ? -10.233 1.074 10.507 1.00 97.62 80 ILE A CA 1
ATOM 608 C C . ILE A 1 80 ? -11.588 0.489 10.908 1.00 97.62 80 ILE A C 1
ATOM 610 O O . ILE A 1 80 ? -11.633 -0.582 11.515 1.00 97.62 80 ILE A O 1
ATOM 614 N N . ASP A 1 81 ? -12.673 1.176 10.569 1.00 97.56 81 ASP A N 1
ATOM 615 C CA . ASP A 1 81 ? -14.008 0.911 11.098 1.00 97.56 81 ASP A CA 1
ATOM 616 C C . ASP A 1 81 ? -14.713 -0.218 10.340 1.00 97.56 81 ASP A C 1
ATOM 618 O O . ASP A 1 81 ? -15.349 -1.069 10.961 1.00 97.56 81 ASP A O 1
ATOM 622 N N . GLU A 1 82 ? -14.549 -0.297 9.016 1.00 97.88 82 GLU A N 1
ATOM 623 C CA . GLU A 1 82 ? -15.209 -1.316 8.192 1.00 97.88 82 GLU A CA 1
ATOM 624 C C . GLU A 1 82 ? -14.316 -2.541 7.977 1.00 97.88 82 GLU A C 1
ATOM 626 O O . GLU A 1 82 ? -14.736 -3.679 8.221 1.00 97.88 82 GLU A O 1
ATOM 631 N N . LEU A 1 83 ? -13.066 -2.341 7.540 1.00 97.94 83 LEU A N 1
ATOM 632 C CA . LEU A 1 83 ? -12.164 -3.462 7.251 1.00 97.94 83 LEU A CA 1
ATOM 633 C C . LEU A 1 83 ? -11.604 -4.065 8.542 1.00 97.94 83 LEU A C 1
ATOM 635 O O . LEU A 1 83 ? -11.748 -5.268 8.765 1.00 97.94 83 LEU A O 1
ATOM 639 N N . GLY A 1 84 ? -11.040 -3.233 9.415 1.00 97.94 84 GLY A N 1
ATOM 640 C CA . GLY A 1 84 ? -10.461 -3.638 10.694 1.00 97.94 84 GLY A CA 1
ATOM 641 C C . GLY A 1 84 ? -11.474 -3.891 11.814 1.00 97.94 84 GLY A C 1
ATOM 642 O O . GLY A 1 84 ? -11.115 -4.526 12.808 1.00 97.94 84 GLY A O 1
ATOM 643 N N . GLN A 1 85 ? -12.726 -3.444 11.651 1.00 98.31 85 GLN A N 1
ATOM 644 C CA . GLN A 1 85 ? -13.797 -3.510 12.658 1.00 98.31 85 GLN A CA 1
ATOM 645 C C . GLN A 1 85 ? -13.436 -2.815 13.982 1.00 98.31 85 GLN A C 1
ATOM 647 O O . GLN A 1 85 ? -13.839 -3.251 15.062 1.00 98.31 85 GLN A O 1
ATOM 652 N N . GLY A 1 86 ? -12.641 -1.746 13.916 1.00 97.69 86 GLY A N 1
ATOM 653 C CA . GLY A 1 86 ? -12.112 -1.030 15.071 1.00 97.69 86 GLY A CA 1
ATOM 654 C C . GLY A 1 86 ? -10.987 -1.776 15.800 1.00 97.69 86 GLY A C 1
ATOM 655 O O . GLY A 1 86 ? -10.388 -2.729 15.298 1.00 97.69 86 GLY A O 1
ATOM 656 N N . PHE A 1 87 ? -10.677 -1.326 17.017 1.00 98.12 87 PHE A N 1
ATOM 657 C CA . PHE A 1 87 ? -9.551 -1.827 17.812 1.00 98.12 87 PHE A CA 1
ATOM 658 C C . PHE A 1 87 ? -10.005 -2.700 18.987 1.00 98.12 87 PHE A C 1
ATOM 660 O O . PHE A 1 87 ? -11.002 -2.402 19.643 1.00 98.12 87 PHE A O 1
ATOM 667 N N . LYS A 1 88 ? -9.200 -3.711 19.341 1.00 97.69 88 LYS A N 1
ATOM 668 C CA . LYS A 1 88 ? -9.412 -4.570 20.526 1.00 97.69 88 LYS A CA 1
ATOM 669 C C . LYS A 1 88 ? -9.223 -3.838 21.852 1.00 97.69 88 LYS A C 1
ATOM 671 O O . LYS A 1 88 ? -9.675 -4.291 22.898 1.00 97.69 88 LYS A O 1
ATOM 676 N N . LYS A 1 89 ? -8.474 -2.737 21.829 1.00 95.38 89 LYS A N 1
ATOM 677 C CA . LYS A 1 89 ? -8.145 -1.916 22.996 1.00 95.38 89 LYS A CA 1
ATOM 678 C C . LYS A 1 89 ? -8.138 -0.447 22.612 1.00 95.38 89 LYS A C 1
ATOM 680 O O . LYS A 1 89 ? -8.034 -0.107 21.438 1.00 95.38 89 LYS A O 1
ATOM 685 N N . LYS A 1 90 ? -8.184 0.433 23.611 1.00 95.19 90 LYS A N 1
ATOM 686 C CA . LYS A 1 90 ? -8.101 1.878 23.388 1.00 95.19 90 LYS A CA 1
ATOM 687 C C . LYS A 1 90 ? -6.759 2.244 22.741 1.00 95.19 90 LYS A C 1
ATOM 689 O O . LYS A 1 90 ? -5.710 2.136 23.376 1.00 95.19 90 LYS A O 1
ATOM 694 N N . VAL A 1 91 ? -6.810 2.691 21.491 1.00 95.75 91 VAL A N 1
ATOM 695 C CA . VAL A 1 91 ? -5.665 3.188 20.717 1.00 95.75 91 VAL A CA 1
ATOM 696 C C . VAL A 1 91 ? -5.642 4.717 20.773 1.00 95.75 91 VAL A C 1
ATOM 698 O O . VAL A 1 91 ? -6.680 5.358 20.916 1.00 95.75 91 VAL A O 1
ATOM 701 N N . LYS A 1 92 ? -4.447 5.314 20.724 1.00 95.69 92 LYS A N 1
ATOM 702 C CA . LYS A 1 92 ? -4.260 6.778 20.654 1.00 95.69 92 LYS A CA 1
ATOM 703 C C . LYS A 1 92 ? -3.701 7.236 19.307 1.00 95.69 92 LYS A C 1
ATOM 705 O O . LYS A 1 92 ? -3.967 8.359 18.884 1.00 95.69 92 LYS A O 1
ATOM 710 N N . ALA A 1 93 ? -2.919 6.378 18.661 1.00 95.69 93 ALA A N 1
ATOM 711 C CA . ALA A 1 93 ? -2.263 6.654 17.397 1.00 95.69 93 ALA A CA 1
ATOM 712 C C . ALA A 1 93 ? -1.938 5.351 16.656 1.00 95.69 93 ALA A C 1
ATOM 714 O O . ALA A 1 93 ? -1.856 4.290 17.277 1.00 95.69 93 ALA A O 1
ATOM 715 N N . LEU A 1 94 ? -1.723 5.465 15.350 1.00 94.88 94 LEU A N 1
ATOM 716 C CA . LEU A 1 94 ? -1.342 4.394 14.437 1.00 94.88 94 LEU A CA 1
ATOM 717 C C . LEU A 1 94 ? 0.075 4.623 13.927 1.00 94.88 94 LEU A C 1
ATOM 719 O O . LEU A 1 94 ? 0.434 5.752 13.607 1.00 94.88 94 LEU A O 1
ATOM 723 N N . HIS A 1 95 ? 0.867 3.560 13.815 1.00 94.19 95 HIS A N 1
ATOM 724 C CA . HIS A 1 95 ? 2.138 3.599 13.092 1.00 94.19 95 HIS A CA 1
ATOM 725 C C . HIS A 1 95 ? 1.897 3.107 11.665 1.00 94.19 95 HIS A C 1
ATOM 727 O O . HIS A 1 95 ? 1.484 1.968 11.468 1.00 94.19 95 HIS A O 1
ATOM 733 N N . ILE A 1 96 ? 2.102 3.976 10.677 1.00 92.19 96 ILE A N 1
ATOM 734 C CA . ILE A 1 96 ? 1.759 3.715 9.272 1.00 92.19 96 ILE A CA 1
ATOM 735 C C . ILE A 1 96 ? 3.013 3.851 8.413 1.00 92.19 96 ILE A C 1
ATOM 737 O O . ILE A 1 96 ? 3.737 4.832 8.547 1.00 92.19 96 ILE A O 1
ATOM 741 N N . GLY A 1 97 ? 3.247 2.901 7.499 1.00 85.88 97 GLY A N 1
ATOM 742 C CA . GLY A 1 97 ? 4.391 2.919 6.571 1.00 85.88 97 GLY A CA 1
ATOM 743 C C . GLY A 1 97 ? 5.559 2.000 6.955 1.00 85.88 97 GLY A C 1
ATOM 744 O O . GLY A 1 97 ? 6.673 2.181 6.469 1.00 85.88 97 GLY A O 1
ATOM 745 N N . GLY A 1 98 ? 5.325 1.007 7.820 1.00 83.19 98 GLY A N 1
ATOM 746 C CA . GLY A 1 98 ? 6.366 0.090 8.297 1.00 83.19 98 GLY A CA 1
ATOM 747 C C . GLY A 1 98 ? 7.303 0.739 9.328 1.00 83.19 98 GLY A C 1
ATOM 748 O O . GLY A 1 98 ? 6.972 1.786 9.876 1.00 83.19 98 GLY A O 1
ATOM 749 N N . PRO A 1 99 ? 8.485 0.156 9.609 1.00 81.31 99 PRO A N 1
ATOM 750 C CA . PRO A 1 99 ? 9.358 0.604 10.704 1.00 81.31 99 PRO A CA 1
ATOM 751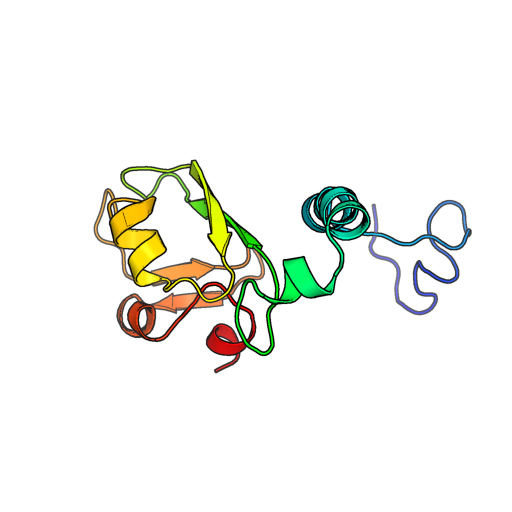 C C . PRO A 1 99 ? 9.831 2.059 10.597 1.00 81.31 99 PRO A C 1
ATOM 753 O O . PRO A 1 99 ? 10.065 2.705 11.612 1.00 81.31 99 PRO A O 1
ATOM 756 N N . LEU A 1 100 ? 9.955 2.572 9.369 1.00 84.44 100 LEU A N 1
ATOM 757 C CA . LEU A 1 100 ? 10.345 3.957 9.074 1.00 84.44 100 LEU A CA 1
ATOM 758 C C . LEU A 1 100 ? 9.135 4.878 8.849 1.00 84.44 100 LEU A C 1
ATOM 760 O O . LEU A 1 100 ? 9.287 6.023 8.434 1.00 84.44 100 LEU A O 1
ATOM 764 N N . GLY A 1 101 ? 7.936 4.353 9.086 1.00 84.25 101 GLY A N 1
ATOM 765 C CA . GLY A 1 101 ? 6.671 5.045 8.947 1.00 84.25 101 GLY A CA 1
ATOM 766 C C . GLY A 1 101 ? 6.418 6.100 10.025 1.00 84.25 101 GLY A C 1
ATOM 767 O O . GLY A 1 101 ? 7.104 6.151 11.047 1.00 84.25 101 GLY A O 1
ATOM 768 N N . GLY A 1 102 ? 5.397 6.927 9.808 1.00 89.25 102 GLY A N 1
ATOM 769 C CA . GLY A 1 102 ? 4.991 7.992 10.725 1.00 89.25 102 GLY A CA 1
ATOM 770 C C . GLY A 1 102 ? 3.951 7.547 11.755 1.00 89.25 102 GLY A C 1
ATOM 771 O O . GLY A 1 102 ? 3.207 6.588 11.541 1.00 89.25 102 GLY A O 1
ATOM 772 N N . ILE A 1 103 ? 3.872 8.276 12.874 1.00 93.31 103 ILE A N 1
ATOM 773 C CA . ILE A 1 103 ? 2.829 8.093 13.892 1.00 93.31 103 ILE A CA 1
ATOM 774 C C . ILE A 1 103 ? 1.681 9.069 13.620 1.00 93.31 103 ILE A C 1
ATOM 776 O O . ILE A 1 103 ? 1.862 10.286 13.655 1.00 93.31 103 ILE A O 1
ATOM 780 N N . VAL A 1 104 ? 0.485 8.532 13.400 1.00 93.81 104 VAL A N 1
ATOM 781 C CA . VAL A 1 104 ? -0.736 9.287 13.111 1.00 93.81 104 VAL A CA 1
ATOM 782 C C . VAL A 1 104 ? -1.676 9.234 14.315 1.00 93.81 104 VAL A C 1
ATOM 784 O O . VAL A 1 104 ? -2.161 8.153 14.653 1.00 93.81 104 VAL A O 1
ATOM 787 N N . PRO A 1 105 ? -1.968 10.362 14.987 1.00 95.44 105 PRO A N 1
ATOM 788 C CA . PRO A 1 105 ? -2.950 10.386 16.066 1.00 95.44 105 PRO A CA 1
ATOM 789 C C . PRO A 1 105 ? -4.361 10.132 15.522 1.00 95.44 105 PRO A C 1
ATOM 791 O O . PRO A 1 105 ? -4.695 10.594 14.431 1.00 95.44 105 PRO A O 1
ATOM 794 N N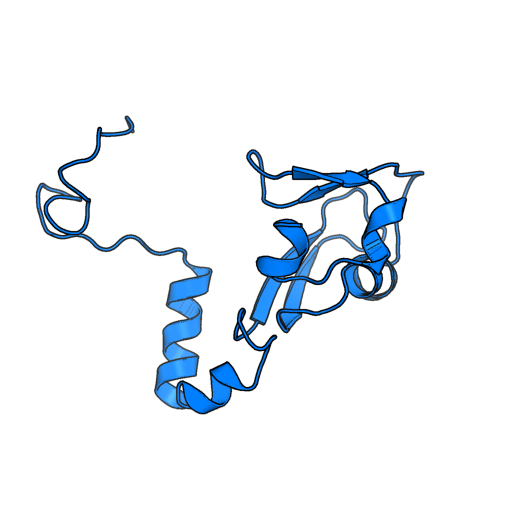 . LEU A 1 106 ? -5.217 9.466 16.308 1.00 95.06 106 LEU A N 1
ATOM 795 C CA . LEU A 1 106 ? -6.586 9.145 15.870 1.00 95.06 106 LEU A CA 1
ATOM 796 C C . LEU A 1 106 ? -7.403 10.388 15.478 1.00 95.06 106 LEU A C 1
ATOM 798 O O . LEU A 1 106 ? -8.230 10.311 14.582 1.00 95.06 106 LEU A O 1
ATOM 802 N N . SER A 1 107 ? -7.115 11.555 16.061 1.00 94.94 107 SER A N 1
ATOM 803 C CA . SER A 1 107 ? -7.771 12.826 15.713 1.00 94.94 107 SER A CA 1
ATOM 804 C C . SER A 1 107 ? -7.500 13.327 14.287 1.00 94.94 107 SER A C 1
ATOM 806 O O . SER A 1 107 ? -8.123 14.296 13.853 1.00 94.94 107 SER A O 1
ATOM 808 N N . LYS A 1 108 ? -6.550 12.721 13.565 1.00 94.25 108 LYS A N 1
ATOM 809 C CA . LYS A 1 108 ? -6.240 13.045 12.166 1.00 94.25 108 LYS A CA 1
ATOM 810 C C . LYS A 1 108 ? -6.748 12.002 11.170 1.00 94.25 108 LYS A C 1
ATOM 812 O O . LYS A 1 108 ? -6.684 12.276 9.978 1.00 94.25 108 LYS A O 1
ATOM 817 N N . VAL A 1 109 ? -7.247 10.852 11.629 1.00 93.81 109 VAL A N 1
ATOM 818 C CA . VAL A 1 109 ? -7.631 9.720 10.766 1.00 93.81 109 VAL A CA 1
ATOM 819 C C . VAL A 1 109 ? -8.647 10.127 9.699 1.00 93.81 109 VAL A C 1
ATOM 821 O O . VAL A 1 109 ? -8.444 9.808 8.534 1.00 93.81 109 VAL A O 1
ATOM 824 N N . ASP A 1 110 ? -9.661 10.913 10.064 1.00 94.12 110 ASP A N 1
ATOM 825 C CA . ASP A 1 110 ? -10.735 11.329 9.145 1.00 94.12 110 ASP A CA 1
ATOM 826 C C . ASP A 1 110 ? -10.263 12.235 7.996 1.00 94.12 110 ASP A C 1
ATOM 828 O O . ASP A 1 110 ? -11.011 12.505 7.060 1.00 94.12 110 ASP A O 1
ATOM 832 N N . LYS A 1 111 ? -9.026 12.742 8.063 1.00 93.62 111 LYS A N 1
ATOM 833 C CA . LYS A 1 111 ? -8.430 13.613 7.039 1.00 93.62 111 LYS A CA 1
ATOM 834 C C . LYS A 1 111 ? -7.504 12.863 6.084 1.00 93.62 111 LYS A C 1
ATOM 836 O O . LYS A 1 111 ? -6.901 13.499 5.220 1.00 93.62 111 LYS A O 1
ATOM 841 N N . LEU A 1 112 ? -7.334 11.557 6.277 1.00 95.12 112 LEU A N 1
ATOM 842 C CA . LEU A 1 112 ? -6.342 10.752 5.576 1.00 95.12 112 LEU A CA 1
ATOM 843 C C . LEU A 1 112 ? -7.019 9.694 4.709 1.00 95.12 112 LEU A C 1
ATOM 845 O O . LEU A 1 112 ? -8.005 9.078 5.115 1.00 95.12 112 LEU A O 1
ATOM 849 N N . GLY A 1 113 ? -6.450 9.471 3.530 1.00 95.12 113 GLY A N 1
ATOM 850 C CA . GLY A 1 113 ? -6.770 8.352 2.648 1.00 95.12 113 GLY A CA 1
ATOM 851 C C . GLY A 1 113 ? -5.561 7.433 2.510 1.00 95.12 113 GLY A C 1
ATOM 852 O O . GLY A 1 113 ? -4.445 7.818 2.845 1.00 95.12 113 GLY A O 1
ATOM 853 N N . ILE A 1 114 ? -5.755 6.208 2.022 1.00 95.00 114 ILE A N 1
ATOM 854 C CA . ILE A 1 114 ? -4.661 5.290 1.677 1.00 95.00 114 ILE A CA 1
ATOM 855 C C . ILE A 1 114 ? -4.005 5.759 0.374 1.00 95.00 114 ILE A C 1
ATOM 857 O O . ILE A 1 114 ? -4.226 5.213 -0.700 1.00 95.00 114 ILE A O 1
ATOM 861 N N . ASP A 1 115 ? -3.221 6.822 0.455 1.00 91.25 115 ASP A N 1
ATOM 862 C CA . ASP A 1 115 ? -2.485 7.421 -0.656 1.00 91.25 115 ASP A CA 1
ATOM 863 C C . ASP A 1 115 ? -1.155 7.999 -0.152 1.00 91.25 115 ASP A C 1
ATOM 865 O O . ASP A 1 115 ? -0.824 7.860 1.023 1.00 91.25 115 ASP A O 1
ATOM 869 N N . PHE A 1 116 ? -0.335 8.589 -1.022 1.00 84.19 116 PHE A N 1
ATOM 870 C CA . PHE A 1 116 ? 0.928 9.192 -0.580 1.00 84.19 116 PHE A CA 1
ATOM 871 C C . PHE A 1 116 ? 0.775 10.667 -0.204 1.00 84.19 116 PHE A C 1
ATOM 873 O O . PHE A 1 116 ? 1.541 11.183 0.608 1.00 84.19 116 PHE A O 1
ATOM 880 N N . GLU A 1 117 ? -0.183 11.368 -0.804 1.00 85.00 117 GLU A N 1
ATOM 881 C CA . GLU A 1 117 ? -0.296 12.819 -0.710 1.00 85.00 117 GLU A CA 1
ATOM 882 C C . GLU A 1 117 ? -0.891 13.289 0.614 1.00 85.00 117 GLU A C 1
ATOM 884 O O . GLU A 1 117 ? -0.475 14.323 1.139 1.00 85.00 117 GLU A O 1
ATOM 889 N N . SER A 1 118 ? -1.870 12.564 1.153 1.00 84.25 118 SER A N 1
ATOM 890 C CA . SER A 1 118 ? -2.523 12.924 2.412 1.00 84.25 118 SER A CA 1
ATOM 891 C C . SER A 1 118 ? -1.571 12.801 3.605 1.00 84.25 118 SER A C 1
ATOM 893 O O . SER A 1 118 ? -1.643 13.621 4.516 1.00 84.25 118 SER A O 1
ATOM 895 N N . PHE A 1 119 ? -0.609 11.871 3.556 1.00 83.19 119 PHE A N 1
ATOM 896 C CA . PHE A 1 119 ? 0.410 11.684 4.600 1.00 83.19 119 PHE A CA 1
ATOM 897 C C . PHE A 1 119 ? 1.608 12.641 4.510 1.00 83.19 119 PHE A C 1
ATOM 899 O O . PHE A 1 119 ? 2.433 12.664 5.422 1.00 83.19 119 PHE A O 1
ATOM 906 N N . GLN A 1 120 ? 1.729 13.424 3.435 1.00 78.56 120 GLN A N 1
ATOM 907 C CA . GLN A 1 120 ? 2.772 14.450 3.290 1.00 78.56 120 GLN A CA 1
ATOM 908 C C . GLN A 1 120 ? 2.378 15.811 3.890 1.00 78.56 120 GLN A C 1
ATOM 910 O O . GLN A 1 120 ? 3.207 16.722 3.906 1.00 78.56 120 GLN A O 1
ATOM 915 N N . LYS A 1 121 ? 1.130 15.966 4.349 1.00 61.66 121 LYS A N 1
ATOM 916 C CA . LYS A 1 121 ? 0.572 17.205 4.916 1.00 61.66 121 LYS A CA 1
ATOM 917 C C . LYS A 1 121 ? 0.535 17.166 6.444 1.00 61.66 121 LYS A C 1
ATOM 919 O O . LYS A 1 121 ? 0.758 18.235 7.052 1.00 61.66 121 LYS A O 1
#

Secondary structure (DSSP, 8-state):
-PPPPSSSPTTTS-GGGS------HHHHHHHHHHHHH-HHHHTTSB-SSSBSEEEEEE-TTBSS-EEEEEETT-BHHHIIIIIS-SBSS--SEEEESSTTPEEEEGGGGGG-BSSSSGGG-

Foldseek 3Di:
DDDDDDPVDCCCQNPVGHRDDDDDPVVVVVVVVCVVPPPVVQQVFADVPFTHWDWDAADPQFPAGDIDIDTHQAQQCCCACPVRVHGPDDDQWDFPDPPPGDTGGPVCRRQDTNHDVSRVD

pLDDT: mean 93.89, std 5.77, range [61.66, 98.5]

Sequence (121 aa):
GEVRTRPPYPTQEGLFLKPTVVNNVETLATVHWVVQHGGAAYAKLGTERTKGTKLVCLDSAFNRPGLYEVECGTPLSQVIDELGQGFKKKVKALHIGGPLGGIVPLSKVDKLGIDFESFQK